Protein AF-A0A1Y5FJJ9-F1 (afdb_monomer_lite)

Structure (mmCIF, N/CA/C/O backbone):
data_AF-A0A1Y5FJJ9-F1
#
_entry.id   AF-A0A1Y5FJJ9-F1
#
loop_
_atom_site.group_PDB
_atom_site.id
_atom_site.type_symbol
_atom_site.label_atom_id
_atom_site.label_alt_id
_atom_site.label_comp_id
_atom_site.label_asym_id
_atom_site.label_entity_id
_atom_site.label_seq_id
_atom_site.pdbx_PDB_ins_code
_atom_site.Cartn_x
_atom_site.Cartn_y
_atom_site.Cartn_z
_atom_site.occupancy
_atom_site.B_iso_or_equiv
_atom_site.auth_seq_id
_atom_site.auth_comp_id
_atom_site.auth_asym_id
_atom_site.auth_atom_id
_atom_site.pdbx_PDB_model_num
ATOM 1 N N . GLY A 1 1 ? 12.981 -18.515 -17.369 1.00 47.75 1 GLY A N 1
ATOM 2 C CA . GLY A 1 1 ? 13.531 -19.635 -16.573 1.00 47.75 1 GLY A CA 1
ATOM 3 C C . GLY A 1 1 ? 12.471 -20.705 -16.396 1.00 47.75 1 GLY A C 1
ATOM 4 O O . GLY A 1 1 ? 11.363 -20.522 -16.883 1.00 47.75 1 GLY A O 1
ATOM 5 N N . ASN A 1 2 ? 12.779 -21.802 -15.701 1.00 53.09 2 ASN A N 1
ATOM 6 C CA . ASN A 1 2 ? 11.847 -22.915 -15.434 1.00 53.09 2 ASN A CA 1
ATOM 7 C C . ASN A 1 2 ? 10.634 -22.523 -14.551 1.00 53.09 2 ASN A C 1
ATOM 9 O O . ASN A 1 2 ? 9.774 -23.357 -14.292 1.00 53.09 2 ASN A O 1
ATOM 13 N N . SER A 1 3 ? 10.564 -21.264 -14.104 1.00 67.94 3 SER A N 1
ATOM 14 C CA . SER A 1 3 ? 9.530 -20.731 -13.211 1.00 67.94 3 SER A CA 1
ATOM 15 C C . SER A 1 3 ? 8.362 -20.034 -13.922 1.00 67.94 3 SER A C 1
ATOM 17 O O . SER A 1 3 ? 7.463 -19.577 -13.241 1.00 67.94 3 SER A O 1
ATOM 19 N N . GLY A 1 4 ? 8.344 -19.923 -15.259 1.00 74.00 4 GLY A N 1
ATOM 20 C CA . GLY A 1 4 ? 7.279 -19.210 -15.999 1.00 74.00 4 GLY A CA 1
ATOM 21 C C . GLY A 1 4 ? 7.519 -17.706 -16.205 1.00 74.00 4 GLY A C 1
ATOM 22 O O . GLY A 1 4 ? 6.739 -17.045 -16.880 1.00 74.00 4 GLY A O 1
ATOM 23 N N . GLU A 1 5 ? 8.628 -17.176 -15.687 1.00 82.25 5 GLU A N 1
ATOM 24 C CA . GLU A 1 5 ? 9.101 -15.818 -15.973 1.00 82.25 5 GLU A CA 1
ATOM 25 C C . GLU A 1 5 ? 9.348 -15.606 -17.470 1.00 82.25 5 GLU A C 1
ATOM 27 O O . GLU A 1 5 ? 9.922 -16.472 -18.151 1.00 82.25 5 GLU A O 1
ATOM 32 N N . TYR A 1 6 ? 9.009 -14.416 -17.958 1.00 83.44 6 TYR A N 1
ATOM 33 C CA . TYR A 1 6 ? 9.172 -14.051 -19.358 1.00 83.44 6 TYR A CA 1
ATOM 34 C C . TYR A 1 6 ? 9.722 -12.636 -19.512 1.00 83.44 6 TYR A C 1
ATOM 36 O O . TYR A 1 6 ? 9.661 -11.804 -18.609 1.00 83.44 6 TYR A O 1
ATOM 44 N N . VAL A 1 7 ? 10.283 -12.362 -20.686 1.00 84.69 7 VAL A N 1
ATOM 45 C CA . VAL A 1 7 ? 10.669 -11.011 -21.089 1.00 84.69 7 VAL A CA 1
ATOM 46 C C . VAL A 1 7 ? 9.827 -10.608 -22.289 1.00 84.69 7 VAL A C 1
ATOM 48 O O . VAL A 1 7 ? 9.660 -11.393 -23.224 1.00 84.69 7 VAL A O 1
ATOM 51 N N . LEU A 1 8 ? 9.298 -9.390 -22.279 1.00 86.06 8 LEU A N 1
ATOM 52 C CA . LEU A 1 8 ? 8.741 -8.771 -23.472 1.00 86.06 8 LEU A CA 1
ATOM 53 C C . LEU A 1 8 ? 9.850 -7.962 -24.139 1.00 86.06 8 LEU A C 1
ATOM 55 O O . LEU A 1 8 ? 10.408 -7.060 -23.517 1.00 86.06 8 LEU A O 1
ATOM 59 N N . ALA A 1 9 ? 10.159 -8.282 -25.394 1.00 89.00 9 ALA A N 1
ATOM 60 C CA . ALA A 1 9 ? 11.078 -7.507 -26.214 1.00 89.00 9 ALA A CA 1
ATOM 61 C C . ALA A 1 9 ? 10.305 -6.839 -27.352 1.00 89.00 9 ALA A C 1
ATOM 63 O O . ALA A 1 9 ? 9.583 -7.516 -28.086 1.00 89.00 9 ALA A O 1
ATOM 64 N N . TRP A 1 10 ? 10.457 -5.528 -27.517 1.00 88.75 10 TRP A N 1
ATOM 65 C CA . TRP A 1 10 ? 9.862 -4.800 -28.637 1.00 88.75 10 TRP A CA 1
ATOM 66 C C . TRP A 1 10 ? 10.860 -3.820 -29.235 1.00 88.75 10 TRP A C 1
ATOM 68 O O . TRP A 1 10 ? 11.747 -3.308 -28.553 1.00 88.75 10 TRP A O 1
ATOM 78 N N . SER A 1 11 ? 10.716 -3.567 -30.533 1.00 84.12 11 SER A N 1
ATOM 79 C CA . SER A 1 11 ? 11.521 -2.580 -31.241 1.00 84.12 11 SER A CA 1
ATOM 80 C C . SER A 1 11 ? 10.664 -1.418 -31.701 1.00 84.12 11 SER A C 1
ATOM 82 O O . SER A 1 11 ? 9.588 -1.636 -32.259 1.00 84.12 11 SER A O 1
ATOM 84 N N . THR A 1 12 ? 11.160 -0.194 -31.552 1.00 76.81 12 THR A N 1
ATOM 85 C CA . THR A 1 12 ? 10.580 0.947 -32.263 1.00 76.81 12 THR A CA 1
ATOM 86 C C . THR A 1 12 ? 11.301 1.101 -33.595 1.00 76.81 12 THR A C 1
ATOM 88 O O . THR A 1 12 ? 12.528 1.182 -33.649 1.00 76.81 12 THR A O 1
ATOM 91 N N . ALA A 1 13 ? 10.551 1.092 -34.694 1.00 69.31 13 ALA A N 1
ATOM 92 C CA . ALA A 1 13 ? 11.096 1.455 -35.992 1.00 69.31 13 ALA A CA 1
ATOM 93 C C . ALA A 1 13 ? 11.042 2.982 -36.108 1.00 69.31 13 ALA A C 1
ATOM 95 O O . ALA A 1 13 ? 9.958 3.561 -36.073 1.00 69.31 13 ALA A O 1
ATOM 96 N N . SER A 1 14 ? 12.198 3.635 -36.222 1.00 65.31 14 SER A N 1
ATOM 97 C CA . SER A 1 14 ? 12.245 5.007 -36.727 1.00 65.31 14 SER A CA 1
ATOM 98 C C . SER A 1 14 ? 12.425 4.964 -38.244 1.00 65.31 14 SER A C 1
ATOM 100 O O . SER A 1 14 ? 13.106 4.075 -38.758 1.00 65.31 14 SER A O 1
ATOM 102 N N . GLU A 1 15 ? 11.835 5.919 -38.970 1.00 68.00 15 GLU A N 1
ATOM 103 C CA . GLU A 1 15 ? 11.964 6.006 -40.437 1.00 68.00 15 GLU A CA 1
ATOM 104 C C . GLU A 1 15 ? 13.431 6.149 -40.897 1.00 68.00 15 GLU A C 1
ATOM 106 O O . GLU A 1 15 ? 13.752 5.891 -42.055 1.00 68.00 15 GLU A O 1
ATOM 111 N N . ASN A 1 16 ? 14.346 6.470 -39.972 1.00 58.75 16 ASN A N 1
ATOM 112 C CA . ASN A 1 16 ? 15.745 6.766 -40.242 1.00 58.75 16 ASN A CA 1
ATOM 113 C C . ASN A 1 16 ? 16.677 5.824 -39.446 1.00 58.75 16 ASN A C 1
ATOM 115 O O . ASN A 1 16 ? 17.278 6.200 -38.443 1.00 58.75 16 ASN A O 1
ATOM 119 N N . THR A 1 17 ? 16.846 4.597 -39.949 1.00 60.81 17 THR A N 1
ATOM 120 C CA . THR A 1 17 ? 17.998 3.676 -39.750 1.00 60.81 17 THR A CA 1
ATOM 121 C C . THR A 1 17 ? 18.383 3.184 -38.348 1.00 60.81 17 THR A C 1
ATOM 123 O O . THR A 1 17 ? 19.238 2.303 -38.265 1.00 60.81 17 THR A O 1
ATOM 126 N N . TYR A 1 18 ? 17.747 3.631 -37.266 1.00 69.12 18 TYR A N 1
ATOM 127 C CA . TYR A 1 18 ? 17.989 3.066 -35.935 1.00 69.12 18 TYR A CA 1
ATOM 128 C C . TYR A 1 18 ? 16.703 2.512 -35.328 1.00 69.12 18 TYR A C 1
ATOM 130 O O . TYR A 1 18 ? 15.729 3.238 -35.117 1.00 69.12 18 TYR A O 1
ATOM 138 N N . SER A 1 19 ? 16.721 1.210 -35.048 1.00 72.50 19 SER A N 1
ATOM 139 C CA . SER A 1 19 ? 15.732 0.539 -34.213 1.00 72.50 19 SER A CA 1
ATOM 140 C C . SER A 1 19 ? 16.318 0.320 -32.825 1.00 72.50 19 SER A C 1
ATOM 142 O O . SER A 1 19 ? 17.341 -0.354 -32.689 1.00 72.50 19 SER A O 1
ATOM 144 N N . SER A 1 20 ? 15.668 0.859 -31.799 1.00 81.75 20 SER A N 1
ATOM 145 C CA . SER A 1 20 ? 15.990 0.524 -30.410 1.00 81.75 20 SER A CA 1
ATOM 146 C C . SER A 1 20 ? 15.247 -0.746 -30.025 1.00 81.75 20 SER A C 1
ATOM 148 O O . SER A 1 20 ? 14.070 -0.875 -30.354 1.00 81.75 20 SER A O 1
ATOM 150 N N . ILE A 1 21 ? 15.915 -1.668 -29.330 1.00 84.31 21 ILE A N 1
ATOM 151 C CA . ILE A 1 21 ? 15.271 -2.822 -28.694 1.00 84.31 21 ILE A CA 1
ATOM 152 C C . ILE A 1 21 ? 15.093 -2.489 -27.219 1.00 84.31 21 ILE A C 1
ATOM 154 O O . ILE A 1 21 ? 16.058 -2.151 -26.535 1.00 84.31 21 ILE A O 1
ATOM 158 N N . PHE A 1 22 ? 13.864 -2.611 -26.744 1.00 79.75 22 PHE A N 1
ATOM 159 C CA . PHE A 1 22 ? 13.503 -2.485 -25.342 1.00 79.75 22 PHE A CA 1
ATOM 160 C C . PHE A 1 22 ? 13.184 -3.872 -24.795 1.00 79.75 22 PHE A C 1
ATOM 162 O O . PHE A 1 22 ? 12.601 -4.694 -25.506 1.00 79.75 22 PHE A O 1
ATOM 169 N N . ILE A 1 23 ? 13.575 -4.129 -23.547 1.00 81.19 23 ILE A N 1
ATOM 170 C CA . ILE A 1 23 ? 13.248 -5.359 -22.826 1.00 81.19 23 ILE A CA 1
ATOM 171 C C . ILE A 1 23 ? 12.558 -5.006 -21.512 1.00 81.19 23 ILE A C 1
ATOM 173 O O . ILE A 1 23 ? 13.022 -4.138 -20.782 1.00 81.19 23 ILE A O 1
ATOM 177 N N . GLN A 1 24 ? 11.475 -5.709 -21.204 1.00 80.50 24 GLN A N 1
ATOM 178 C CA . GLN A 1 24 ? 10.838 -5.692 -19.894 1.00 80.50 24 GLN A CA 1
ATOM 179 C C . GLN A 1 24 ? 10.798 -7.116 -19.363 1.00 80.50 24 GLN A C 1
ATOM 181 O O . GLN A 1 24 ? 10.203 -7.987 -19.996 1.00 80.50 24 GLN A O 1
ATOM 186 N N . ALA A 1 25 ? 11.399 -7.354 -18.202 1.00 78.31 25 ALA A N 1
ATOM 187 C CA . ALA A 1 25 ? 11.274 -8.631 -17.511 1.00 78.31 25 ALA A CA 1
ATO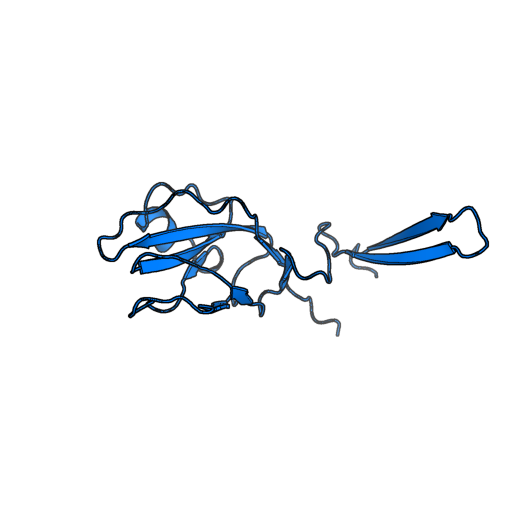M 188 C C . ALA A 1 25 ? 10.005 -8.670 -16.652 1.00 78.31 25 ALA A C 1
ATOM 190 O O . ALA A 1 25 ? 9.640 -7.659 -16.042 1.00 78.31 25 ALA A O 1
ATOM 191 N N . PHE A 1 26 ? 9.376 -9.842 -16.604 1.00 77.62 26 PHE A N 1
ATOM 192 C CA . PHE A 1 26 ? 8.189 -10.152 -15.819 1.00 77.62 26 PHE A CA 1
ATOM 193 C C . PHE A 1 26 ? 8.406 -11.410 -14.975 1.00 77.62 26 PHE A C 1
ATOM 195 O O . PHE A 1 26 ? 9.089 -12.350 -15.400 1.00 77.62 26 PHE A O 1
ATOM 202 N N . ASN A 1 27 ? 7.788 -11.429 -13.799 1.00 70.50 27 ASN A N 1
ATOM 203 C CA . ASN A 1 27 ? 7.640 -12.619 -12.971 1.00 70.50 27 ASN A CA 1
ATOM 204 C C . ASN A 1 27 ? 6.609 -13.583 -13.591 1.00 70.50 27 ASN A C 1
ATOM 206 O O . ASN A 1 27 ? 5.920 -13.261 -14.563 1.00 70.50 27 ASN A O 1
ATOM 210 N N . ALA A 1 28 ? 6.509 -14.792 -13.037 1.00 73.94 28 ALA A N 1
ATOM 211 C CA . ALA A 1 28 ? 5.599 -15.836 -13.520 1.00 73.94 28 ALA A CA 1
ATOM 212 C C . ALA A 1 28 ? 4.107 -15.484 -13.382 1.00 73.94 28 ALA A C 1
ATOM 214 O O . ALA A 1 28 ? 3.274 -16.009 -14.118 1.00 73.94 28 ALA A O 1
ATOM 215 N N . ASP A 1 29 ? 3.784 -14.593 -12.448 1.00 63.19 29 ASP A N 1
ATOM 216 C CA . ASP A 1 29 ? 2.445 -14.062 -12.186 1.00 63.19 29 ASP A CA 1
ATOM 217 C C . ASP A 1 29 ? 2.079 -12.858 -13.081 1.00 63.19 29 ASP A C 1
ATOM 219 O O . ASP A 1 29 ? 0.966 -12.342 -13.003 1.00 63.19 29 ASP A O 1
ATOM 223 N N . GLY A 1 30 ? 2.997 -12.419 -13.954 1.00 65.19 30 GLY A N 1
ATOM 224 C CA . GLY A 1 30 ? 2.798 -11.292 -14.866 1.00 65.19 30 GLY A CA 1
ATOM 225 C C . GLY A 1 30 ? 3.141 -9.914 -14.288 1.00 65.19 30 GLY A C 1
ATOM 226 O O . GLY A 1 30 ? 2.951 -8.915 -14.984 1.00 65.19 30 GLY A O 1
ATOM 227 N N . THR A 1 31 ? 3.676 -9.822 -13.066 1.00 61.66 31 THR A N 1
ATOM 228 C CA . THR A 1 31 ? 4.182 -8.555 -12.500 1.00 61.66 31 THR A CA 1
ATOM 229 C C . THR A 1 31 ? 5.532 -8.156 -13.125 1.00 61.66 31 THR A C 1
ATOM 231 O O . THR A 1 31 ? 6.308 -9.014 -13.548 1.00 61.66 31 THR A O 1
ATOM 234 N N . ARG A 1 32 ? 5.832 -6.850 -13.257 1.00 73.25 32 ARG A N 1
ATOM 235 C CA . ARG A 1 32 ? 7.101 -6.362 -13.858 1.00 73.25 32 ARG A CA 1
ATOM 236 C C . ARG A 1 32 ? 8.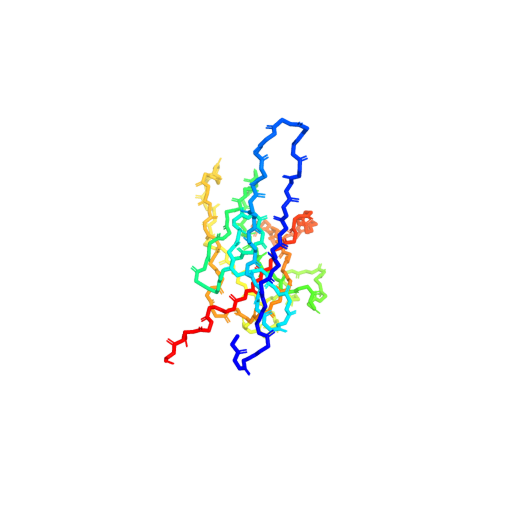248 -6.487 -12.853 1.00 73.25 32 ARG A C 1
ATOM 238 O O . ARG A 1 32 ? 8.102 -6.104 -11.705 1.00 73.25 32 ARG A O 1
ATOM 245 N N . LYS A 1 33 ? 9.417 -6.950 -13.299 1.00 71.69 33 LYS A N 1
ATOM 246 C CA . LYS A 1 33 ? 10.563 -7.243 -12.419 1.00 71.69 33 LYS A CA 1
ATOM 247 C C . LYS A 1 33 ? 11.412 -6.016 -12.050 1.00 71.69 33 LYS A C 1
ATOM 249 O O . LYS A 1 33 ? 12.124 -6.048 -11.059 1.00 71.69 33 LYS A O 1
ATOM 254 N N . PHE A 1 34 ? 11.337 -4.948 -12.840 1.00 60.28 34 PHE A N 1
ATOM 255 C CA . PHE A 1 34 ? 12.002 -3.665 -12.606 1.00 60.28 34 PHE A CA 1
ATOM 256 C C . PHE A 1 34 ? 11.196 -2.614 -13.362 1.00 60.28 34 PHE A C 1
ATOM 258 O O . PHE A 1 34 ? 11.112 -2.730 -14.581 1.00 60.28 34 PHE A O 1
ATOM 265 N N . ASP A 1 35 ? 10.533 -1.693 -12.663 1.00 49.31 35 ASP A N 1
ATOM 266 C CA . ASP A 1 35 ? 10.361 -0.303 -13.095 1.00 49.31 35 ASP A CA 1
ATOM 267 C C . ASP A 1 35 ? 9.729 0.511 -11.963 1.00 49.31 35 ASP A C 1
ATOM 269 O O . ASP A 1 35 ? 8.595 0.285 -11.532 1.00 49.31 35 ASP A O 1
ATOM 273 N N . ALA A 1 36 ? 10.519 1.464 -11.480 1.00 51.19 36 ALA A N 1
ATOM 274 C CA . ALA A 1 36 ? 10.100 2.512 -10.576 1.00 51.19 36 ALA A CA 1
ATOM 275 C C . ALA A 1 36 ? 9.031 3.376 -11.263 1.00 51.19 36 ALA A C 1
ATOM 277 O O . ALA A 1 36 ? 9.355 4.180 -12.127 1.00 51.19 36 ALA A O 1
ATOM 278 N N . ASP A 1 37 ? 7.767 3.111 -10.935 1.00 49.25 37 ASP A N 1
ATOM 279 C CA . ASP A 1 37 ? 6.666 4.090 -10.795 1.00 49.25 37 ASP A CA 1
ATOM 280 C C . ASP A 1 37 ? 5.377 3.425 -10.260 1.00 49.25 37 ASP A C 1
ATOM 282 O O . ASP A 1 37 ? 4.261 3.918 -10.418 1.00 49.25 37 ASP A O 1
ATOM 286 N N . GLY A 1 38 ? 5.506 2.278 -9.590 1.00 53.97 38 GLY A N 1
ATOM 287 C CA . GLY A 1 38 ? 4.354 1.536 -9.082 1.00 53.97 38 GLY A CA 1
ATOM 288 C C . GLY A 1 38 ? 4.584 0.045 -8.927 1.00 53.97 38 GLY A C 1
ATOM 289 O O . GLY A 1 38 ? 3.652 -0.634 -8.537 1.00 53.97 38 GLY A O 1
ATOM 290 N N . VAL A 1 39 ? 5.781 -0.477 -9.204 1.00 55.09 39 VAL A N 1
ATOM 291 C CA . VAL A 1 39 ? 6.157 -1.830 -8.794 1.00 55.09 39 VAL A CA 1
ATOM 292 C C . VAL A 1 39 ? 7.345 -1.720 -7.853 1.00 55.09 39 VAL A C 1
ATOM 294 O O . VAL A 1 39 ? 8.407 -1.244 -8.254 1.00 55.09 39 VAL A O 1
ATOM 297 N N . ILE A 1 40 ? 7.150 -2.109 -6.600 1.00 65.50 40 ILE A N 1
ATOM 298 C CA . ILE A 1 40 ? 8.211 -2.193 -5.599 1.00 65.50 40 ILE A CA 1
ATOM 299 C C . ILE A 1 40 ? 8.387 -3.650 -5.199 1.00 65.50 40 ILE A C 1
ATOM 301 O O . ILE A 1 40 ? 7.423 -4.412 -5.163 1.00 65.50 40 ILE A O 1
ATOM 305 N N . ASP A 1 41 ? 9.617 -4.048 -4.901 1.00 62.25 41 ASP A N 1
ATOM 306 C CA . ASP A 1 41 ? 9.803 -5.321 -4.225 1.00 62.25 41 ASP A CA 1
ATOM 307 C C . ASP A 1 41 ? 9.383 -5.229 -2.750 1.00 62.25 41 ASP A C 1
ATOM 309 O O . ASP A 1 41 ? 9.131 -4.142 -2.223 1.00 62.25 41 ASP A O 1
ATOM 313 N N . ALA A 1 42 ? 9.314 -6.367 -2.063 1.00 59.12 42 ALA A N 1
ATOM 314 C CA . ALA A 1 42 ? 8.966 -6.412 -0.645 1.00 59.12 42 ALA A CA 1
ATOM 315 C C . ALA A 1 42 ? 9.963 -5.679 0.265 1.00 59.12 42 ALA A C 1
ATOM 317 O O . ALA A 1 42 ? 9.645 -5.383 1.403 1.00 59.12 42 ALA A O 1
ATOM 318 N N . SER A 1 43 ? 11.171 -5.361 -0.194 1.00 60.06 43 SER A N 1
ATOM 319 C CA . SER A 1 43 ? 12.112 -4.499 0.535 1.00 60.06 43 SER A CA 1
ATOM 320 C C . SER A 1 43 ? 12.013 -3.023 0.128 1.00 60.06 43 SER A C 1
ATOM 322 O O . SER A 1 43 ? 12.708 -2.167 0.682 1.00 60.06 43 SER A O 1
ATOM 324 N N . GLY A 1 44 ? 11.146 -2.722 -0.837 1.00 66.06 44 GLY A N 1
ATOM 325 C CA . GLY A 1 44 ? 10.992 -1.428 -1.463 1.00 66.06 44 GLY A CA 1
ATOM 326 C C . GLY A 1 44 ? 10.285 -0.401 -0.587 1.00 66.06 44 GLY A C 1
ATOM 327 O O . GLY A 1 44 ? 9.687 -0.690 0.454 1.00 66.06 44 GLY A O 1
ATOM 328 N N . ILE A 1 45 ? 10.384 0.846 -1.038 1.00 64.44 45 ILE A N 1
ATOM 329 C CA . ILE A 1 45 ? 9.905 2.025 -0.328 1.00 64.44 45 ILE A CA 1
ATOM 330 C C . ILE A 1 45 ? 8.851 2.722 -1.189 1.00 64.44 45 ILE A C 1
ATOM 332 O O . ILE A 1 45 ? 9.132 3.086 -2.330 1.00 64.44 45 ILE A O 1
ATOM 336 N N . VAL A 1 46 ? 7.669 2.974 -0.623 1.00 69.00 46 VAL A N 1
ATOM 337 C CA . VAL A 1 46 ? 6.691 3.919 -1.182 1.00 69.00 46 VAL A CA 1
ATOM 338 C C . VAL A 1 46 ? 6.912 5.279 -0.535 1.00 69.00 46 VAL A C 1
ATOM 340 O O . VAL A 1 46 ? 6.884 5.407 0.692 1.00 69.00 46 VAL A O 1
ATOM 343 N N . THR A 1 47 ? 7.114 6.314 -1.346 1.00 66.94 47 THR A N 1
ATOM 344 C CA . THR A 1 47 ? 7.058 7.699 -0.871 1.00 66.94 47 THR A CA 1
ATOM 345 C C . THR A 1 47 ? 5.617 8.177 -0.867 1.00 66.94 47 THR A C 1
ATOM 347 O O . THR A 1 47 ? 4.969 8.194 -1.911 1.00 66.94 47 THR A O 1
ATOM 350 N N . VAL A 1 48 ? 5.133 8.601 0.296 1.00 66.75 48 VAL A N 1
ATOM 351 C CA . VAL A 1 48 ? 3.796 9.185 0.458 1.00 66.75 48 VAL A CA 1
ATOM 352 C C . VAL A 1 48 ? 3.912 10.661 0.824 1.00 66.75 48 VAL A C 1
ATOM 354 O O . VAL A 1 48 ? 4.863 11.068 1.493 1.00 66.75 48 VAL A O 1
ATOM 357 N N . THR A 1 49 ? 2.951 11.472 0.386 1.00 64.00 49 THR A N 1
ATOM 358 C CA . THR A 1 49 ? 2.876 12.901 0.717 1.00 64.00 49 THR A CA 1
ATOM 359 C C . THR A 1 49 ? 1.466 13.219 1.195 1.00 64.00 49 THR A C 1
ATOM 361 O O . THR A 1 49 ? 0.491 12.855 0.547 1.00 64.00 49 THR A O 1
ATOM 364 N N . SER A 1 50 ? 1.358 13.882 2.341 1.00 66.62 50 SER A N 1
ATOM 365 C CA . SER A 1 50 ? 0.099 14.344 2.925 1.00 66.62 50 SER A CA 1
ATOM 366 C C . SER A 1 50 ? 0.327 15.731 3.509 1.00 66.62 50 SER A C 1
ATOM 368 O O . SER A 1 50 ? 1.402 16.024 4.034 1.00 66.62 50 SER A O 1
ATOM 370 N N . ASN A 1 51 ? -0.683 16.586 3.409 1.00 66.81 51 ASN A N 1
ATOM 371 C CA . ASN A 1 51 ? -0.716 17.919 4.004 1.00 66.81 51 ASN A CA 1
ATOM 372 C C . ASN A 1 51 ? -1.373 17.930 5.400 1.00 66.81 51 ASN A C 1
ATOM 374 O O . ASN A 1 51 ? -1.537 18.996 5.991 1.00 66.81 51 ASN A O 1
ATOM 378 N N . GLU A 1 52 ? -1.740 16.762 5.933 1.00 63.50 52 GLU A N 1
ATOM 379 C CA . GLU A 1 52 ? -2.421 16.597 7.220 1.00 63.50 52 GLU A CA 1
ATOM 380 C C . GLU A 1 52 ? -1.634 15.668 8.160 1.00 63.50 52 GLU A C 1
ATOM 382 O O . GLU A 1 52 ? -0.968 14.729 7.718 1.00 63.50 52 GLU A O 1
ATOM 387 N N . ARG A 1 53 ? -1.697 15.936 9.477 1.00 74.81 53 ARG A N 1
ATOM 388 C CA . ARG A 1 53 ? -1.069 15.082 10.503 1.00 74.81 53 ARG A CA 1
ATOM 389 C C . ARG A 1 53 ? -1.781 13.739 10.560 1.00 74.81 53 ARG A C 1
ATOM 391 O O . ARG A 1 53 ? -3.003 13.718 10.666 1.00 74.81 53 ARG A O 1
ATOM 398 N N . GLY A 1 54 ? -1.023 12.645 10.577 1.00 81.00 54 GLY A N 1
ATOM 399 C CA . GLY A 1 54 ? -1.631 11.324 10.567 1.00 81.00 54 GLY A CA 1
ATOM 400 C C . GLY A 1 54 ? -0.665 10.165 10.353 1.00 81.00 54 GLY A C 1
ATOM 401 O O . GLY A 1 54 ? 0.521 10.248 10.664 1.00 81.00 54 GLY A O 1
ATOM 402 N N . LYS A 1 55 ? -1.195 9.078 9.802 1.00 86.56 55 LYS A N 1
ATOM 403 C CA . LYS A 1 55 ? -0.461 7.898 9.337 1.00 86.56 55 LYS A CA 1
ATOM 404 C C . LYS A 1 55 ? -0.860 7.588 7.902 1.00 86.56 55 LYS A C 1
ATOM 406 O O . LYS A 1 55 ? -1.997 7.853 7.518 1.00 86.56 55 LYS A O 1
ATOM 411 N N . ALA A 1 56 ? 0.049 6.993 7.139 1.00 88.06 56 ALA A N 1
ATOM 412 C CA . ALA A 1 56 ? -0.267 6.387 5.853 1.00 88.06 56 ALA A CA 1
ATOM 413 C C . ALA A 1 56 ? -0.237 4.861 5.972 1.00 88.06 56 ALA A C 1
ATOM 415 O O . ALA A 1 56 ? 0.663 4.310 6.604 1.00 88.06 56 ALA A O 1
ATOM 416 N N . TYR A 1 57 ? -1.199 4.196 5.345 1.00 91.25 57 TYR A N 1
ATOM 417 C CA . TYR A 1 57 ? -1.341 2.747 5.314 1.00 91.25 57 TYR A CA 1
ATOM 418 C C . TYR A 1 57 ? -1.215 2.268 3.877 1.00 91.25 57 TYR A C 1
ATOM 420 O O . TYR A 1 57 ? -1.913 2.782 3.007 1.00 91.25 57 TYR A O 1
ATOM 428 N N . LEU A 1 58 ? -0.355 1.281 3.640 1.00 92.38 58 LEU A N 1
ATOM 429 C CA . LEU A 1 58 ? -0.310 0.514 2.399 1.00 92.38 58 LEU A CA 1
ATOM 430 C C . LEU A 1 58 ? -1.144 -0.734 2.635 1.00 92.38 58 LEU A C 1
ATOM 432 O O . LEU A 1 58 ? -0.819 -1.497 3.539 1.00 92.38 58 LEU A O 1
ATOM 436 N N . VAL A 1 59 ? -2.217 -0.928 1.877 1.00 94.75 59 VAL A N 1
ATOM 437 C CA . VAL A 1 59 ? -3.203 -1.981 2.154 1.00 94.75 59 VAL A CA 1
ATOM 438 C C . VAL A 1 59 ? -3.491 -2.770 0.890 1.00 94.75 59 VAL A C 1
ATOM 440 O O . VAL A 1 59 ? -3.751 -2.174 -0.156 1.00 94.75 59 VAL A O 1
ATOM 443 N N . ASN A 1 60 ? -3.452 -4.098 0.983 1.00 94.38 60 ASN A N 1
ATOM 444 C CA . ASN A 1 60 ? -3.766 -4.978 -0.134 1.00 94.38 60 ASN A CA 1
ATOM 445 C C . ASN A 1 60 ? -5.213 -4.739 -0.605 1.00 94.38 60 ASN A C 1
ATOM 447 O O . ASN A 1 60 ? -6.135 -4.640 0.204 1.00 94.38 60 ASN A O 1
ATOM 451 N N . SER A 1 61 ? -5.414 -4.643 -1.918 1.00 93.50 61 SER A N 1
ATOM 452 C CA . SER A 1 61 ? -6.703 -4.329 -2.548 1.00 93.50 61 SER A CA 1
ATOM 453 C C . SER A 1 61 ? -7.801 -5.377 -2.319 1.00 93.50 61 SER A C 1
ATOM 455 O O . SER A 1 61 ? -8.969 -5.090 -2.570 1.00 93.50 61 SER A O 1
ATOM 457 N N . GLU A 1 62 ? -7.452 -6.570 -1.829 1.00 93.56 62 GLU A N 1
ATOM 458 C CA . GLU A 1 62 ? -8.420 -7.588 -1.408 1.00 93.56 62 GLU A CA 1
ATOM 459 C C . GLU A 1 62 ? -9.092 -7.254 -0.063 1.00 93.56 62 GLU A C 1
ATOM 461 O O . GLU A 1 62 ? -10.164 -7.783 0.244 1.00 93.56 62 GLU A O 1
ATOM 466 N N . VAL A 1 63 ? -8.509 -6.349 0.733 1.00 96.19 63 VAL A N 1
ATOM 467 C CA . VAL A 1 63 ? -9.107 -5.859 1.980 1.00 96.19 63 VAL A CA 1
ATOM 468 C C . VAL A 1 63 ? -10.180 -4.817 1.660 1.00 96.19 63 VAL A C 1
ATOM 470 O O . VAL A 1 63 ? -9.920 -3.795 1.023 1.00 96.19 63 VAL A O 1
ATOM 473 N N . VAL A 1 64 ? -11.401 -5.037 2.152 1.00 95.62 64 VAL A N 1
ATOM 474 C CA . VAL A 1 64 ? -12.480 -4.042 2.071 1.00 95.62 64 VAL A CA 1
ATOM 475 C C . VAL A 1 64 ? -12.291 -3.014 3.183 1.00 95.62 64 VAL A C 1
ATOM 477 O O . VAL A 1 64 ? -12.532 -3.307 4.351 1.00 95.62 64 VAL A O 1
ATOM 480 N N . VAL A 1 65 ? -11.874 -1.803 2.816 1.00 97.06 65 VAL A N 1
ATOM 481 C CA . VAL A 1 65 ? -11.539 -0.743 3.773 1.00 97.06 65 VAL A CA 1
ATOM 482 C C . VAL A 1 65 ? -12.663 0.287 3.869 1.00 97.06 65 VAL A C 1
ATOM 484 O O . VAL A 1 65 ? -12.976 0.981 2.903 1.00 97.06 65 VAL A O 1
ATOM 487 N N . THR A 1 66 ? -13.242 0.425 5.060 1.00 95.19 66 THR A N 1
ATOM 488 C CA . THR A 1 66 ? -14.193 1.499 5.405 1.00 95.19 66 THR A CA 1
ATOM 489 C C . THR A 1 66 ? -13.765 2.297 6.638 1.00 95.19 66 THR A C 1
ATOM 491 O O . THR A 1 66 ? -14.282 3.384 6.891 1.00 95.19 66 THR A O 1
ATOM 494 N N . SER A 1 67 ? -12.805 1.774 7.401 1.00 95.38 67 SER A N 1
ATOM 495 C CA . SER A 1 67 ? -12.261 2.358 8.620 1.00 95.38 67 SER A CA 1
ATOM 496 C C . SER A 1 67 ? -10.833 1.863 8.883 1.00 95.38 67 SER A C 1
ATOM 498 O O . SER A 1 67 ? -10.397 0.849 8.341 1.00 95.38 67 SER A O 1
ATOM 500 N N . VAL A 1 68 ? -10.114 2.533 9.789 1.00 94.94 68 VAL A N 1
ATOM 501 C CA . VAL A 1 68 ? -8.785 2.084 10.258 1.00 94.94 68 VAL A CA 1
ATOM 502 C C . VAL A 1 68 ? -8.842 0.698 10.924 1.00 94.94 68 VAL A C 1
ATOM 504 O O . VAL A 1 68 ? -7.862 -0.050 10.908 1.00 94.94 68 VAL A O 1
ATOM 507 N N . LEU A 1 69 ? -9.988 0.324 11.500 1.00 96.69 69 LEU A N 1
ATOM 508 C CA . LEU A 1 69 ? -10.153 -0.977 12.144 1.00 96.69 69 LEU A CA 1
ATOM 509 C C . LEU A 1 69 ? -10.145 -2.125 11.124 1.00 96.69 69 LEU A C 1
ATOM 511 O O . LEU A 1 69 ? -9.592 -3.182 11.417 1.00 96.69 69 LEU A O 1
ATOM 515 N N . ASP A 1 70 ? -10.686 -1.905 9.923 1.00 97.75 70 ASP A N 1
ATOM 516 C CA . ASP A 1 70 ? -10.676 -2.908 8.847 1.00 97.75 70 ASP A CA 1
ATOM 517 C C . ASP A 1 70 ? -9.238 -3.238 8.420 1.00 97.75 70 ASP A C 1
ATOM 519 O O . ASP A 1 70 ? -8.902 -4.389 8.147 1.00 97.75 70 ASP A O 1
ATOM 523 N N . ILE A 1 71 ? -8.360 -2.232 8.446 1.00 97.12 71 ILE A N 1
ATOM 524 C CA . ILE A 1 71 ? -6.936 -2.390 8.144 1.00 97.12 71 ILE A CA 1
ATOM 525 C C . ILE A 1 71 ? -6.240 -3.130 9.291 1.00 97.12 71 ILE A C 1
ATOM 527 O O . ILE A 1 71 ? -5.673 -4.196 9.096 1.00 97.12 71 ILE A O 1
ATOM 531 N N . THR A 1 72 ? -6.324 -2.604 10.515 1.00 96.00 72 THR A N 1
ATOM 532 C CA . THR A 1 72 ? -5.519 -3.100 11.649 1.00 96.00 72 THR A CA 1
ATOM 533 C C . THR A 1 72 ? -5.975 -4.447 12.219 1.00 96.00 72 THR A C 1
ATOM 535 O O . THR A 1 72 ? -5.246 -5.054 13.000 1.00 96.00 72 THR A O 1
ATOM 538 N N . SER A 1 73 ? -7.161 -4.932 11.836 1.00 96.94 73 SER A N 1
ATOM 539 C CA . SER A 1 73 ? -7.643 -6.286 12.155 1.00 96.94 73 SER A CA 1
ATOM 540 C C . SER A 1 73 ? -7.401 -7.316 11.043 1.00 96.94 73 SER A C 1
ATOM 542 O O . SER A 1 73 ? -7.651 -8.504 11.258 1.00 96.94 73 SER A O 1
ATOM 544 N N . SER A 1 74 ? -6.909 -6.882 9.876 1.00 97.44 74 SER A N 1
ATOM 545 C CA . SER A 1 74 ? -6.526 -7.771 8.776 1.00 97.44 74 SER A CA 1
ATOM 546 C C . SER A 1 74 ? -5.240 -8.540 9.093 1.00 97.44 74 SER A C 1
ATOM 548 O O . SER A 1 74 ? -4.485 -8.178 9.998 1.00 97.44 74 SER A O 1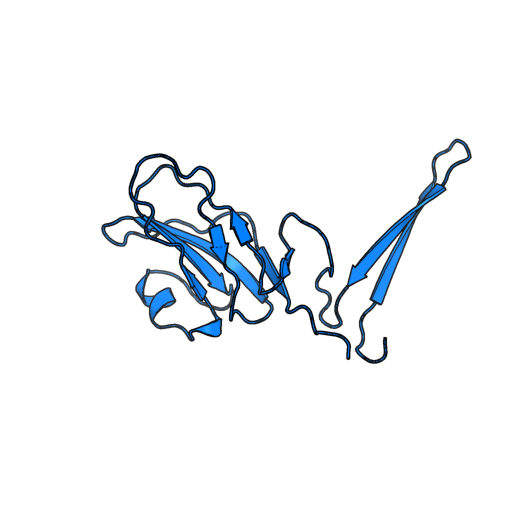
ATOM 550 N N . ALA A 1 75 ? -4.986 -9.615 8.339 1.00 97.31 75 ALA A N 1
ATOM 551 C CA . ALA A 1 75 ? -3.744 -10.372 8.459 1.00 97.31 75 ALA A CA 1
ATOM 552 C C . ALA A 1 75 ? -2.523 -9.457 8.255 1.00 97.31 75 ALA A C 1
ATOM 554 O O . ALA A 1 75 ? -2.537 -8.592 7.381 1.00 97.31 75 ALA A O 1
ATOM 555 N N . ASP A 1 76 ? -1.488 -9.665 9.070 1.00 94.62 76 ASP A N 1
ATOM 556 C CA . ASP A 1 76 ? -0.283 -8.820 9.141 1.00 94.62 76 ASP A CA 1
ATOM 557 C C . ASP A 1 76 ? 0.401 -8.652 7.774 1.00 94.62 76 ASP A C 1
ATOM 559 O O . ASP A 1 76 ? 0.808 -7.563 7.395 1.00 94.62 76 ASP A O 1
ATOM 563 N N . GLU A 1 77 ? 0.411 -9.710 6.963 1.00 93.19 77 GLU A N 1
ATOM 564 C CA . GLU A 1 77 ? 1.027 -9.727 5.630 1.00 93.19 77 GLU A CA 1
ATOM 565 C C . GLU A 1 77 ? 0.264 -8.917 4.554 1.00 93.19 77 GLU A C 1
ATOM 567 O O . GLU A 1 77 ? 0.715 -8.803 3.411 1.00 93.19 77 GLU A O 1
ATOM 572 N N . LEU A 1 78 ? -0.902 -8.350 4.889 1.00 95.12 78 LEU A N 1
ATOM 573 C CA . LEU A 1 78 ? -1.763 -7.613 3.954 1.00 95.12 78 LEU A CA 1
ATOM 574 C C . LEU A 1 78 ? -1.651 -6.095 4.075 1.00 95.12 78 LEU A C 1
ATOM 576 O O . LEU A 1 78 ? -2.240 -5.384 3.254 1.00 95.12 78 LEU A O 1
ATOM 580 N N . TRP A 1 79 ? -0.934 -5.569 5.065 1.00 95.56 79 TRP A N 1
ATOM 581 C CA . TRP A 1 79 ? -0.819 -4.126 5.233 1.00 95.56 79 TRP A CA 1
ATOM 582 C C . TRP A 1 79 ? 0.436 -3.712 5.996 1.00 95.56 79 TRP A C 1
ATOM 584 O O . TRP A 1 79 ? 0.930 -4.429 6.852 1.00 95.56 79 TRP A O 1
ATOM 594 N N . ASN A 1 80 ? 0.933 -2.512 5.704 1.00 93.62 80 ASN A N 1
ATOM 595 C CA . ASN A 1 80 ? 1.967 -1.847 6.493 1.00 93.62 80 ASN A CA 1
ATOM 596 C C . ASN A 1 80 ? 1.560 -0.401 6.763 1.00 93.62 80 ASN A C 1
ATOM 598 O O . ASN A 1 80 ? 0.706 0.169 6.079 1.00 93.62 80 ASN A O 1
ATOM 602 N N . VAL A 1 81 ? 2.191 0.215 7.759 1.00 91.31 81 VAL A N 1
ATOM 603 C CA . VAL A 1 81 ? 1.909 1.592 8.172 1.00 91.31 81 VAL A CA 1
ATOM 604 C C . VAL A 1 81 ? 3.190 2.406 8.280 1.00 91.31 81 VAL A C 1
ATOM 606 O O . VAL A 1 81 ? 4.256 1.891 8.621 1.00 91.31 81 VAL A O 1
ATOM 609 N N . SER A 1 82 ? 3.096 3.698 7.979 1.00 85.38 82 SER A N 1
ATOM 610 C CA . SER A 1 82 ? 4.207 4.624 8.149 1.00 85.38 82 SER A CA 1
ATOM 611 C C . SER A 1 82 ? 4.491 4.845 9.635 1.00 85.38 82 SER A C 1
ATOM 613 O O . SER A 1 82 ? 3.619 4.691 10.497 1.00 85.38 82 SER A O 1
ATOM 615 N N . ALA A 1 83 ? 5.697 5.318 9.948 1.00 76.00 83 ALA A N 1
ATOM 616 C CA . ALA A 1 83 ? 5.921 5.970 11.235 1.00 76.00 83 ALA A CA 1
ATOM 617 C C . ALA A 1 83 ? 4.953 7.162 11.414 1.00 76.00 83 ALA A C 1
ATOM 619 O O . ALA A 1 83 ? 4.433 7.700 10.430 1.00 76.00 83 ALA A O 1
ATOM 620 N N . ASP A 1 84 ? 4.710 7.574 12.665 1.00 66.75 84 ASP A N 1
ATOM 621 C CA . ASP A 1 84 ? 3.928 8.783 12.949 1.00 66.75 84 ASP A CA 1
ATOM 622 C C . ASP A 1 84 ? 4.559 10.004 12.279 1.00 66.75 84 ASP A C 1
ATOM 624 O O . ASP A 1 84 ? 5.706 10.355 12.563 1.00 66.75 84 ASP A O 1
ATOM 628 N N . VAL A 1 85 ? 3.795 10.680 11.416 1.00 59.16 85 VAL A N 1
ATOM 629 C CA . VAL A 1 85 ? 4.219 11.942 10.800 1.00 59.16 85 VAL A CA 1
ATOM 630 C C . VAL A 1 85 ? 3.900 13.099 11.728 1.00 59.16 85 VAL A C 1
ATOM 632 O O . VAL A 1 85 ? 2.999 13.915 11.528 1.00 59.16 85 VAL A O 1
ATOM 635 N N . SER A 1 86 ? 4.677 13.165 12.803 1.00 53.03 86 SER A N 1
ATOM 636 C CA . SER A 1 86 ? 4.728 14.329 13.665 1.00 53.03 86 SER A CA 1
ATOM 637 C C . SER A 1 86 ? 5.532 15.431 12.967 1.00 53.03 86 SER A C 1
ATOM 639 O O . SER A 1 86 ? 6.755 15.349 12.911 1.00 53.03 86 SER A O 1
ATOM 641 N N . TRP A 1 87 ? 4.817 16.471 12.512 1.00 46.66 87 TRP A N 1
ATOM 642 C CA . TRP A 1 87 ? 5.291 17.808 12.096 1.00 46.66 87 TRP A CA 1
ATOM 643 C C . TRP A 1 87 ? 5.302 18.116 10.581 1.00 46.66 87 TRP A C 1
ATOM 645 O O . TRP A 1 87 ? 6.258 17.842 9.876 1.00 46.66 87 TRP A O 1
ATOM 655 N N . HIS A 1 88 ? 4.219 18.768 10.137 1.00 47.62 88 HIS A N 1
ATOM 656 C CA . HIS A 1 88 ? 4.075 19.818 9.105 1.00 47.62 88 HIS A CA 1
ATOM 657 C C . HIS A 1 88 ? 4.747 19.746 7.719 1.00 47.62 88 HIS A C 1
ATOM 659 O O . HIS A 1 88 ? 4.497 20.651 6.936 1.00 47.62 88 HIS A O 1
ATOM 665 N N . ASP A 1 89 ? 5.513 18.729 7.352 1.00 46.88 89 ASP A N 1
ATOM 666 C CA . ASP A 1 89 ? 5.896 18.529 5.951 1.00 46.88 89 ASP A CA 1
ATOM 667 C C . ASP A 1 89 ? 6.379 17.097 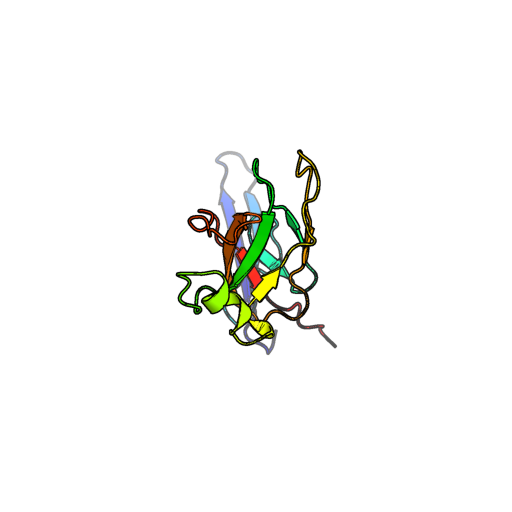5.764 1.00 46.88 89 ASP A C 1
ATOM 669 O O . ASP A 1 89 ? 7.449 16.714 6.247 1.00 46.88 89 ASP A O 1
ATOM 673 N N . ILE A 1 90 ? 5.596 16.289 5.050 1.00 51.00 90 ILE A N 1
ATOM 674 C CA . ILE A 1 90 ? 6.056 14.979 4.604 1.00 51.00 90 ILE A CA 1
ATOM 675 C C . ILE A 1 90 ? 6.959 15.194 3.393 1.00 51.00 90 ILE A C 1
ATOM 677 O O . ILE A 1 90 ? 6.602 14.902 2.253 1.00 51.00 90 ILE A O 1
ATOM 681 N N . SER A 1 91 ? 8.164 15.696 3.642 1.00 48.84 91 SER A N 1
ATOM 682 C CA . SER A 1 91 ? 9.266 15.444 2.723 1.00 48.84 91 SER A CA 1
ATOM 683 C C . SER A 1 91 ? 9.660 13.974 2.897 1.00 48.84 91 SER A C 1
ATOM 685 O O . SER A 1 91 ? 10.532 13.620 3.680 1.00 48.84 91 SER A O 1
ATOM 687 N N . ASN A 1 92 ? 8.928 13.100 2.197 1.00 52.88 92 ASN A N 1
ATOM 688 C CA . ASN A 1 92 ? 9.267 11.693 1.980 1.00 52.88 92 ASN A CA 1
ATOM 689 C C . ASN A 1 92 ? 9.186 10.790 3.227 1.00 52.88 92 ASN A C 1
ATOM 691 O O . ASN A 1 92 ? 10.172 10.174 3.631 1.00 52.88 92 ASN A O 1
ATOM 695 N N . SER A 1 93 ? 7.991 10.618 3.802 1.00 60.56 93 SER A N 1
ATOM 696 C CA . SER A 1 93 ? 7.773 9.472 4.689 1.00 60.56 93 SER A CA 1
ATOM 697 C C . SER A 1 93 ? 7.881 8.190 3.885 1.00 60.56 93 SER A C 1
ATOM 699 O O . SER A 1 93 ? 7.151 7.980 2.916 1.00 60.56 93 SER A O 1
ATOM 701 N N . HIS A 1 94 ? 8.821 7.352 4.301 1.00 70.19 94 HIS A N 1
ATOM 702 C CA . HIS A 1 94 ? 9.043 6.040 3.727 1.00 70.19 94 HIS A CA 1
ATOM 703 C C . HIS A 1 94 ? 8.046 5.053 4.332 1.00 70.19 94 HIS A C 1
ATOM 705 O O . HIS A 1 94 ? 7.973 4.896 5.553 1.00 70.19 94 HIS A O 1
ATOM 711 N N . LEU A 1 95 ? 7.282 4.403 3.464 1.00 79.19 95 LEU A N 1
ATOM 712 C CA . LEU A 1 95 ? 6.402 3.297 3.801 1.00 79.19 95 LEU A CA 1
ATOM 713 C C . LEU A 1 95 ? 7.039 2.028 3.237 1.00 79.19 95 LEU A C 1
ATOM 715 O O . LEU A 1 95 ? 7.246 1.920 2.029 1.00 79.19 95 LEU A O 1
ATOM 719 N N . TYR A 1 96 ? 7.431 1.121 4.126 1.00 82.50 96 TYR A N 1
ATOM 720 C CA . TYR A 1 96 ? 8.170 -0.082 3.755 1.00 82.50 96 TYR A CA 1
ATOM 721 C C . TYR A 1 96 ? 7.203 -1.194 3.349 1.00 82.50 96 TYR A C 1
ATOM 723 O O . TYR A 1 96 ? 6.179 -1.390 4.001 1.00 82.50 96 TYR A O 1
ATOM 731 N N . ALA A 1 97 ? 7.542 -1.943 2.302 1.00 83.56 97 ALA A N 1
ATOM 732 C CA . ALA A 1 97 ? 6.780 -3.117 1.868 1.00 83.56 97 ALA A CA 1
ATOM 733 C C . ALA A 1 97 ? 7.172 -4.419 2.595 1.00 83.56 97 ALA A C 1
ATOM 735 O O . ALA A 1 97 ? 6.666 -5.492 2.269 1.00 83.56 97 ALA A O 1
ATOM 736 N N . THR A 1 98 ? 8.069 -4.337 3.583 1.00 81.88 98 THR A N 1
ATOM 737 C CA . THR A 1 98 ? 8.659 -5.510 4.236 1.00 81.88 98 THR A CA 1
ATOM 738 C C . THR A 1 98 ? 7.599 -6.388 4.879 1.00 81.88 98 THR A C 1
ATOM 740 O O . THR A 1 98 ? 6.812 -5.906 5.689 1.00 81.88 98 THR A O 1
ATOM 743 N N . GLY A 1 99 ? 7.618 -7.681 4.548 1.00 84.50 99 GLY A N 1
ATOM 744 C CA . GLY A 1 99 ? 6.683 -8.671 5.086 1.00 84.50 99 GLY A CA 1
ATOM 745 C C . GLY A 1 99 ? 5.333 -8.736 4.369 1.00 84.50 99 GLY A C 1
ATOM 746 O O . GLY A 1 99 ? 4.517 -9.574 4.737 1.00 84.50 99 GLY A O 1
ATOM 747 N N . LEU A 1 100 ? 5.101 -7.903 3.348 1.00 87.69 100 LEU A N 1
ATOM 748 C CA . LEU A 1 100 ? 3.878 -7.956 2.550 1.00 87.69 100 LEU A CA 1
ATOM 749 C C . LEU A 1 100 ? 3.945 -9.054 1.495 1.00 87.69 100 LEU A C 1
ATOM 751 O O . LEU A 1 100 ? 4.998 -9.274 0.894 1.00 87.69 100 LEU A O 1
ATOM 755 N N . VAL A 1 101 ? 2.810 -9.712 1.262 1.00 86.25 101 VAL A N 1
ATOM 756 C CA . VAL A 1 101 ? 2.642 -10.648 0.143 1.00 86.25 101 VAL A CA 1
ATOM 757 C C . VAL A 1 101 ? 2.574 -9.922 -1.198 1.00 86.25 101 VAL A C 1
ATOM 759 O O . VAL A 1 101 ? 2.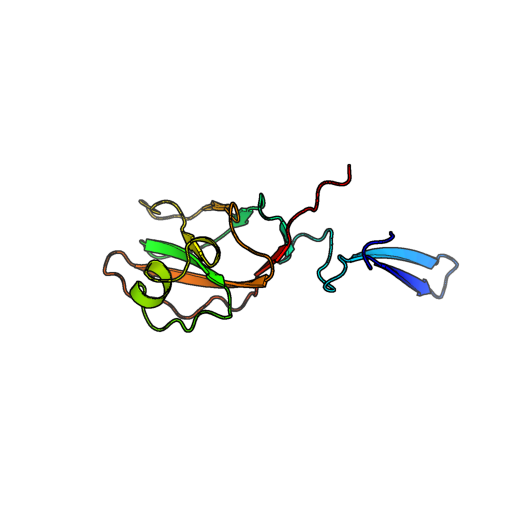388 -8.708 -1.282 1.00 86.25 101 VAL A O 1
ATOM 762 N N . ASP A 1 102 ? 2.703 -10.693 -2.270 1.00 81.38 102 ASP A N 1
ATOM 763 C CA . ASP A 1 102 ? 2.577 -10.173 -3.625 1.00 81.38 102 ASP A CA 1
ATOM 764 C C . ASP A 1 102 ? 1.132 -9.752 -3.896 1.00 81.38 102 ASP A C 1
ATOM 766 O O . ASP A 1 102 ? 0.180 -10.434 -3.506 1.00 81.38 102 ASP A O 1
ATOM 770 N N . GLY A 1 103 ? 0.952 -8.620 -4.571 1.00 83.56 103 GLY A N 1
ATOM 771 C CA . GLY A 1 103 ? -0.382 -8.133 -4.887 1.00 83.56 103 GLY A CA 1
ATOM 772 C C . GLY A 1 103 ? -0.455 -6.656 -5.228 1.00 83.56 103 GLY A C 1
ATOM 773 O O . GLY A 1 103 ? 0.547 -5.949 -5.327 1.00 83.56 103 GLY A O 1
ATOM 774 N N . ASN A 1 104 ? -1.690 -6.194 -5.405 1.00 86.75 104 ASN A N 1
ATOM 775 C CA . ASN A 1 104 ? -2.003 -4.790 -5.635 1.00 86.75 104 ASN A CA 1
ATOM 776 C C . ASN A 1 104 ? -2.368 -4.128 -4.310 1.00 86.75 104 ASN A C 1
ATOM 778 O O . ASN A 1 104 ? -3.147 -4.677 -3.533 1.00 86.75 104 ASN A O 1
ATOM 782 N N . TYR A 1 105 ? -1.858 -2.926 -4.090 1.00 90.94 105 TYR A N 1
ATOM 783 C CA . TYR A 1 105 ? -1.992 -2.172 -2.859 1.00 90.94 105 TYR A CA 1
ATOM 784 C C . TYR A 1 105 ? -2.477 -0.753 -3.142 1.00 90.94 105 TYR A C 1
ATOM 786 O O . TYR A 1 105 ? -2.109 -0.123 -4.137 1.00 90.94 105 TYR A O 1
ATOM 794 N N . LEU A 1 106 ? -3.299 -0.252 -2.227 1.00 90.62 106 LEU A N 1
ATOM 795 C CA . LEU A 1 106 ? -3.788 1.118 -2.190 1.00 90.62 106 LEU A CA 1
ATOM 796 C C . LEU A 1 106 ? -3.219 1.819 -0.959 1.00 90.62 106 LEU A C 1
ATOM 798 O O . LEU A 1 106 ? -3.005 1.193 0.081 1.00 90.62 106 LEU A O 1
ATOM 802 N N . VAL A 1 107 ? -2.996 3.127 -1.075 1.00 89.06 107 VAL A N 1
ATOM 803 C CA . VAL A 1 107 ? -2.545 3.953 0.046 1.00 89.06 107 VAL A CA 1
ATOM 804 C C . VAL A 1 107 ? -3.720 4.723 0.627 1.00 89.06 107 VAL A C 1
ATOM 806 O O . VAL A 1 107 ? -4.418 5.421 -0.102 1.00 89.06 107 VAL A O 1
ATOM 809 N N . TYR A 1 108 ? -3.898 4.640 1.939 1.00 90.06 108 TYR A N 1
ATOM 810 C CA . TYR A 1 108 ? -4.864 5.437 2.693 1.00 90.06 108 TYR A CA 1
ATOM 811 C C . TYR A 1 108 ? -4.125 6.318 3.692 1.00 90.06 108 TYR A C 1
ATOM 813 O O . TYR A 1 108 ? -3.122 5.886 4.258 1.00 90.06 108 TYR A O 1
ATOM 821 N N . SER A 1 109 ? -4.623 7.520 3.967 1.00 87.81 109 SER A N 1
ATOM 822 C CA . SER A 1 109 ? -4.189 8.298 5.126 1.00 87.81 109 SER A CA 1
ATOM 823 C C . SER A 1 109 ? -5.252 8.259 6.220 1.00 87.81 109 SER A C 1
ATOM 825 O O . SER A 1 109 ? -6.446 8.209 5.936 1.00 87.81 109 SER A O 1
ATOM 827 N N . ALA A 1 110 ? -4.825 8.257 7.481 1.00 88.56 110 ALA A N 1
ATOM 828 C CA . ALA A 1 110 ? -5.708 8.503 8.615 1.00 88.56 110 ALA A CA 1
ATOM 829 C C . ALA A 1 110 ? -5.160 9.644 9.461 1.00 88.56 110 ALA A C 1
ATOM 831 O O . ALA A 1 110 ? -3.961 9.657 9.741 1.00 88.56 110 ALA A O 1
ATOM 832 N N . ASP A 1 111 ? -6.019 10.566 9.882 1.00 85.81 111 ASP A N 1
ATOM 833 C CA . ASP A 1 111 ? -5.628 11.652 10.781 1.00 85.81 111 ASP A CA 1
ATOM 834 C C . ASP A 1 111 ? -5.422 11.174 12.237 1.00 85.81 111 ASP A C 1
ATOM 836 O O . ASP A 1 111 ? -5.613 10.003 12.573 1.00 85.81 111 ASP A O 1
ATOM 840 N N . GLU A 1 112 ? -5.022 12.084 13.131 1.00 83.81 112 GLU A N 1
ATOM 841 C CA . GLU A 1 112 ? -4.816 11.787 14.562 1.00 83.81 112 GLU A CA 1
ATOM 842 C C . GLU A 1 112 ? -6.107 11.354 15.287 1.00 83.81 112 GLU A C 1
ATOM 844 O O . GLU A 1 112 ? -6.049 10.656 16.299 1.00 83.81 112 GLU A O 1
ATOM 849 N N . ALA A 1 113 ? -7.279 11.726 14.763 1.00 87.06 113 ALA A 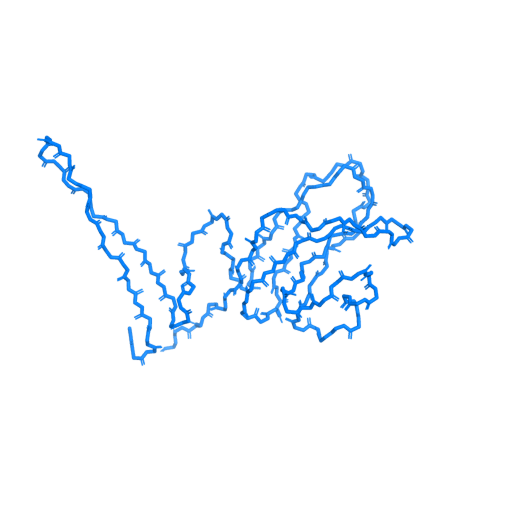N 1
ATOM 850 C CA . ALA A 1 113 ? -8.571 11.280 15.275 1.00 87.06 113 ALA A CA 1
ATOM 851 C C . ALA A 1 113 ? -8.998 9.912 14.704 1.00 87.06 113 ALA A C 1
ATOM 853 O O . ALA A 1 113 ? -9.990 9.345 15.166 1.00 87.06 113 ALA A O 1
ATOM 854 N N . GLY A 1 114 ? -8.250 9.364 13.740 1.00 87.50 114 GLY A N 1
ATOM 855 C CA . GLY A 1 114 ? -8.526 8.095 13.075 1.00 87.50 114 GLY A CA 1
ATOM 856 C C . GLY A 1 114 ? -9.498 8.199 11.897 1.00 87.50 114 GLY A C 1
ATOM 857 O O . GLY A 1 114 ? -9.985 7.166 11.432 1.00 87.50 114 GLY A O 1
ATOM 858 N N . ASN A 1 115 ? -9.792 9.406 11.402 1.00 89.56 115 ASN A N 1
ATOM 859 C CA . ASN A 1 115 ? -10.607 9.577 10.201 1.00 89.56 115 ASN A CA 1
ATOM 860 C C . ASN A 1 115 ? -9.792 9.170 8.973 1.00 89.56 115 ASN A C 1
ATOM 862 O O . ASN A 1 115 ? -8.706 9.703 8.751 1.00 89.56 115 ASN A O 1
ATOM 866 N N . LEU A 1 116 ? -10.324 8.238 8.181 1.00 91.06 116 LEU A N 1
ATOM 867 C CA . LEU A 1 116 ? -9.658 7.708 6.995 1.00 91.06 116 LEU A CA 1
ATOM 868 C C . LEU A 1 116 ? -9.987 8.543 5.748 1.00 91.06 116 LEU A C 1
ATOM 870 O O . LEU A 1 116 ? -11.133 8.948 5.544 1.00 91.06 116 LEU A O 1
ATOM 874 N N . SER A 1 117 ? -8.993 8.756 4.893 1.00 88.50 117 SER A N 1
ATOM 875 C CA . SER A 1 117 ? -9.159 9.361 3.575 1.00 88.50 117 SER A CA 1
ATOM 876 C C . SER A 1 117 ? -9.791 8.397 2.566 1.00 88.50 117 SER A C 1
ATOM 878 O O . SER A 1 117 ? -9.920 7.192 2.795 1.00 88.50 117 SER A O 1
ATOM 880 N N . GLN A 1 118 ? -10.111 8.923 1.382 1.00 87.38 118 GLN A N 1
ATOM 881 C CA . GLN A 1 118 ? -10.220 8.086 0.184 1.00 87.38 118 GLN A CA 1
ATOM 882 C C . GLN A 1 118 ? -8.842 7.502 -0.184 1.00 87.38 118 GLN A C 1
ATOM 884 O O . GLN A 1 118 ? -7.824 8.125 0.144 1.00 87.38 118 GLN A O 1
ATOM 889 N N . PRO A 1 119 ? -8.784 6.330 -0.843 1.00 86.38 119 PRO A N 1
ATOM 890 C CA . PRO A 1 119 ? -7.517 5.779 -1.302 1.00 86.38 119 PRO A CA 1
ATOM 891 C C . PRO A 1 119 ? -6.861 6.703 -2.330 1.00 86.38 119 PRO A C 1
ATOM 893 O O . PRO A 1 119 ? -7.544 7.373 -3.107 1.00 86.38 119 PRO A O 1
ATOM 896 N N . ALA A 1 120 ? -5.531 6.703 -2.361 1.00 82.38 120 ALA A N 1
ATOM 897 C CA . ALA A 1 120 ? -4.772 7.327 -3.434 1.00 82.38 120 ALA A CA 1
ATOM 898 C C . ALA A 1 120 ? -5.137 6.701 -4.793 1.00 82.38 120 ALA A C 1
ATOM 900 O O . ALA A 1 120 ? -5.397 5.502 -4.888 1.00 82.38 120 ALA A O 1
ATOM 901 N N . GLU A 1 121 ? -5.121 7.509 -5.856 1.00 77.12 121 GLU A N 1
ATOM 902 C CA . GLU A 1 121 ? -5.469 7.054 -7.213 1.00 77.12 121 GLU A CA 1
ATOM 903 C C . GLU A 1 121 ? -4.437 6.076 -7.799 1.00 77.12 121 GLU A C 1
ATOM 905 O O . GLU A 1 121 ? -4.749 5.294 -8.697 1.00 77.12 121 GLU A O 1
ATOM 910 N N . GLN A 1 122 ? -3.201 6.116 -7.297 1.00 75.94 122 GLN A N 1
ATOM 911 C CA . GLN A 1 122 ? -2.123 5.247 -7.747 1.00 75.94 122 GLN A CA 1
ATOM 912 C C . GLN A 1 122 ? -2.189 3.885 -7.052 1.00 75.94 122 GLN A C 1
ATOM 914 O O . GLN A 1 122 ? -2.183 3.792 -5.825 1.00 75.94 122 GLN A O 1
ATOM 919 N N . ILE A 1 123 ? -2.181 2.826 -7.861 1.00 76.56 123 ILE A N 1
ATOM 920 C CA . ILE A 1 123 ? -2.041 1.444 -7.399 1.00 76.56 123 ILE A CA 1
ATOM 921 C C . ILE A 1 123 ? -0.551 1.108 -7.307 1.00 76.56 123 ILE A C 1
ATOM 923 O O . ILE A 1 123 ? 0.202 1.349 -8.253 1.00 76.56 123 ILE A O 1
ATOM 927 N N . ILE A 1 124 ? -0.146 0.530 -6.177 1.00 79.56 124 ILE A N 1
ATOM 928 C CA . ILE A 1 124 ? 1.201 0.006 -5.948 1.00 79.56 124 ILE A CA 1
ATOM 929 C C . ILE A 1 124 ? 1.163 -1.512 -6.086 1.00 79.56 124 ILE A C 1
ATOM 931 O O . ILE A 1 124 ? 0.348 -2.181 -5.468 1.00 79.56 124 ILE A O 1
ATOM 935 N N . ILE A 1 125 ? 2.051 -2.064 -6.890 1.00 76.81 125 ILE A N 1
ATOM 936 C CA . ILE A 1 125 ? 2.218 -3.494 -7.105 1.00 76.81 125 ILE A CA 1
ATOM 937 C C . ILE A 1 125 ? 3.423 -3.927 -6.277 1.00 76.81 125 ILE A C 1
ATOM 939 O O . ILE A 1 125 ? 4.512 -3.366 -6.419 1.00 76.81 125 ILE A O 1
ATOM 943 N N . ILE A 1 126 ? 3.225 -4.913 -5.412 1.00 75.38 126 ILE A N 1
ATOM 944 C CA . ILE A 1 126 ? 4.294 -5.533 -4.632 1.00 75.38 126 ILE A CA 1
ATOM 945 C C . ILE A 1 126 ? 4.550 -6.923 -5.198 1.00 75.38 126 ILE A C 1
ATOM 947 O O . ILE A 1 126 ? 3.603 -7.670 -5.443 1.00 75.38 126 ILE A O 1
ATOM 951 N N . GLY A 1 127 ? 5.822 -7.254 -5.415 1.00 69.88 127 GLY A N 1
ATOM 952 C CA . GLY A 1 127 ? 6.258 -8.601 -5.781 1.00 69.88 127 GLY A CA 1
ATOM 953 C C . GLY A 1 127 ? 7.555 -8.973 -5.065 1.00 69.88 127 GLY A C 1
ATOM 954 O O . GLY A 1 127 ? 8.499 -8.184 -5.063 1.00 69.88 127 GLY A O 1
ATOM 955 N N . GLN A 1 128 ? 7.648 -10.154 -4.455 1.00 59.97 128 GLN A N 1
ATOM 956 C CA . GLN A 1 128 ? 8.886 -10.622 -3.843 1.00 59.97 128 GLN A CA 1
ATOM 957 C C . GLN A 1 128 ? 9.956 -10.748 -4.931 1.00 59.97 128 GLN A C 1
ATOM 959 O O . GLN A 1 128 ? 9.734 -11.367 -5.977 1.00 59.97 128 GLN A O 1
ATOM 964 N N . VAL A 1 129 ? 11.167 -10.253 -4.663 1.00 50.19 129 VAL A N 1
ATOM 965 C CA . VAL A 1 129 ? 12.326 -10.728 -5.421 1.00 50.19 129 VAL A CA 1
ATOM 966 C C . VAL A 1 129 ? 12.562 -12.160 -4.964 1.00 50.19 129 VAL A C 1
ATOM 968 O O . VAL A 1 129 ? 13.046 -12.402 -3.862 1.00 50.19 129 VAL A O 1
ATOM 971 N N . GLN A 1 130 ? 12.163 -13.134 -5.775 1.00 42.38 130 GLN A N 1
ATOM 972 C CA . GLN A 1 130 ? 12.555 -14.511 -5.521 1.00 42.38 130 GLN A CA 1
ATOM 973 C C . GLN A 1 130 ? 14.070 -14.593 -5.745 1.00 42.38 130 GLN A C 1
ATOM 975 O O . GLN A 1 130 ? 14.533 -14.511 -6.886 1.00 42.38 130 GLN A O 1
ATOM 980 N N . ASP A 1 131 ? 14.835 -14.687 -4.653 1.00 37.62 131 ASP A N 1
ATOM 981 C CA . ASP A 1 131 ? 16.279 -14.907 -4.700 1.00 37.62 131 ASP A CA 1
ATOM 982 C C . ASP A 1 131 ? 16.554 -16.158 -5.542 1.00 37.62 131 ASP A C 1
ATOM 984 O O . ASP A 1 131 ? 16.164 -17.277 -5.196 1.00 37.62 131 ASP A O 1
ATOM 988 N N . ALA A 1 132 ? 17.204 -15.957 -6.686 1.00 35.34 132 ALA A N 1
ATOM 989 C CA . ALA A 1 132 ? 17.691 -17.046 -7.512 1.00 35.34 132 ALA A CA 1
ATOM 990 C C . ALA A 1 132 ? 18.920 -17.656 -6.819 1.00 35.34 132 ALA A C 1
ATOM 992 O O . ALA A 1 132 ? 19.979 -17.026 -6.786 1.00 35.34 132 ALA A O 1
ATOM 993 N N . ILE A 1 133 ? 18.765 -18.859 -6.256 1.00 35.44 133 ILE A N 1
ATOM 994 C CA . ILE A 1 133 ? 19.889 -19.732 -5.870 1.00 35.44 133 ILE A CA 1
ATOM 995 C C . ILE A 1 133 ? 20.416 -20.443 -7.117 1.00 35.44 133 ILE A C 1
ATOM 997 O O . ILE A 1 133 ? 19.580 -20.992 -7.874 1.00 35.44 133 ILE A O 1
#

Secondary structure (DSSP, 8-state):
-TTS-EEEEEEEEPSSS-EEEEEEEE-TTS-BSS-TTTEEETT-EEEE--SSSEEEEEEETTS--SSHHHHHTS-GGGEEEPPP--SS--S-EEEE-TTPPSEEEEEEEEETT-PBPPPPSSPEEEE------

Foldseek 3Di:
DVQQKDKDWDWDDDPPDDIDIDIWTAGNVGHTPDDPDAEAELQGWDWDWDQAFWKKKKFAPVQDDDFPCSGVVDDPQGMWMFDGPPDGTSPTGTTGSHSHAFHKIWMWTAHPVRDIDDTDPGIHTYDHPPDDD

Radius of gyration: 18.16 Å; chains: 1; bounding box: 34×43×56 Å

pLDDT: mean 75.89, std 15.89, range [35.34, 97.75]

Sequence (133 aa):
GNSGEYVLAWSTASENTYSSIFIQAFNADGTRKFDADGVIDASGIVTVTSNERGKAYLVNSEVVVTSVLDITSSADELWNVSADVSWHDISNSHLYATGLVDGNYLVYSADEAGNLSQPAEQIIIIGQVQDAI